Protein 3D7N (pdb70)

Structure (mmCIF, N/CA/C/O backbone):
data_3D7N
#
_entry.id   3D7N
#
_cell.length_a   73.948
_cell.length_b   73.948
_cell.length_c   144.488
_cell.angle_alpha   90.00
_cell.angle_beta   90.00
_cell.angle_gamma   120.00
#
_symmetry.space_group_name_H-M   'P 62 2 2'
#
loop_
_entity.id
_entity.type
_entity.pdbx_description
1 polymer 'Flavodoxin, WrbA-like protein'
2 water water
#
loop_
_atom_site.group_PDB
_atom_site.id
_atom_site.type_symbol
_atom_site.label_atom_id
_atom_site.label_alt_id
_atom_site.label_comp_id
_atom_site.label_asym_id
_atom_site.label_entity_id
_atom_site.label_seq_id
_atom_site.pdbx_PDB_ins_code
_atom_site.Cartn_x
_atom_site.Cartn_y
_atom_site.Cartn_z
_atom_site.occupancy
_atom_site.B_iso_or_equiv
_atom_site.auth_seq_id
_atom_site.auth_comp_id
_atom_site.auth_asym_id
_atom_site.auth_atom_id
_atom_site.pdbx_PDB_model_num
ATOM 1 N N . SER A 1 6 ? 26.258 34.005 76.996 1.00 76.35 6 SER A N 1
ATOM 2 C CA . SER A 1 6 ? 26.716 32.939 77.965 1.00 76.34 6 SER A CA 1
ATOM 3 C C . SER A 1 6 ? 25.928 31.624 77.701 1.00 75.91 6 SER A C 1
ATOM 4 O O . SER A 1 6 ? 24.710 31.650 77.396 1.00 76.89 6 SER A O 1
ATOM 7 N N . SER A 1 7 ? 26.625 30.501 77.869 1.00 73.60 7 SER A N 1
ATOM 8 C CA . SER A 1 7 ? 26.307 29.235 77.169 1.00 72.29 7 SER A CA 1
ATOM 9 C C . SER A 1 7 ? 25.046 28.502 77.615 1.00 69.27 7 SER A C 1
ATOM 10 O O . SER A 1 7 ? 24.662 28.539 78.780 1.00 68.93 7 SER A O 1
ATOM 13 N N . ASN A 1 8 ? 24.428 27.829 76.652 1.00 66.58 8 ASN A N 1
ATOM 14 C CA . ASN A 1 8 ? 23.287 26.968 76.889 1.00 63.58 8 ASN A CA 1
ATOM 15 C C . ASN A 1 8 ? 23.751 25.522 76.735 1.00 61.10 8 ASN A C 1
ATOM 16 O O . ASN A 1 8 ? 24.146 25.101 75.673 1.00 60.55 8 ASN A O 1
ATOM 21 N N . THR A 1 9 ? 23.744 24.798 77.841 1.00 58.43 9 THR A N 1
ATOM 22 C CA . THR A 1 9 ? 24.106 23.398 77.914 1.00 57.14 9 THR A CA 1
ATOM 23 C C . THR A 1 9 ? 22.849 22.592 78.159 1.00 55.21 9 THR A C 1
ATOM 24 O O . THR A 1 9 ? 22.004 22.989 78.922 1.00 54.53 9 THR A O 1
ATOM 28 N N . VAL A 1 10 ? 22.707 21.470 77.471 1.00 54.24 10 VAL A N 1
ATOM 29 C CA . VAL A 1 10 ? 21.606 20.557 77.714 1.00 53.74 10 VAL A CA 1
ATOM 30 C C . VAL A 1 10 ? 22.144 19.230 78.202 1.00 53.24 10 VAL A C 1
ATOM 31 O O . VAL A 1 10 ? 23.085 18.691 77.615 1.00 54.11 10 VAL A O 1
ATOM 35 N N . VAL A 1 11 ? 21.587 18.711 79.290 1.00 52.47 11 VAL A N 1
ATOM 36 C CA . VAL A 1 11 ? 21.872 17.344 79.710 1.00 51.70 11 VAL A CA 1
ATOM 37 C C . VAL A 1 11 ? 20.692 16.474 79.228 1.00 52.64 11 VAL A C 1
ATOM 38 O O . VAL A 1 11 ? 19.509 16.714 79.631 1.00 52.20 11 VAL A O 1
ATOM 42 N N . VAL A 1 12 ? 21.000 15.519 78.329 1.00 52.17 12 VAL A N 1
ATOM 43 C CA . VAL A 1 12 ? 20.005 14.580 77.770 1.00 52.09 12 VAL A CA 1
ATOM 44 C C . VAL A 1 12 ? 20.421 13.192 78.253 1.00 52.97 12 VAL A C 1
ATOM 45 O O . VAL A 1 12 ? 21.574 12.772 78.059 1.00 52.48 12 VAL A O 1
ATOM 49 N N . TYR A 1 13 ? 19.528 12.506 78.957 1.00 53.35 13 TYR A N 1
ATOM 50 C CA . TYR A 1 13 ? 19.941 11.305 79.687 1.00 54.02 13 TYR A CA 1
ATOM 51 C C . TYR A 1 13 ? 18.833 10.275 79.781 1.00 54.50 13 TYR A C 1
ATOM 52 O O . TYR A 1 13 ? 17.636 10.599 79.767 1.00 52.89 13 TYR A O 1
ATOM 61 N N . HIS A 1 14 ? 19.249 9.034 79.956 1.00 55.40 14 HIS A N 1
ATOM 62 C CA . HIS A 1 14 ? 18.327 7.973 80.347 1.00 57.16 14 HIS A CA 1
ATOM 63 C C . HIS A 1 14 ? 18.705 7.476 81.750 1.00 57.85 14 HIS A C 1
ATOM 64 O O . HIS A 1 14 ? 19.888 7.335 82.044 1.00 56.70 14 HIS A O 1
ATOM 71 N N . SER A 1 15 ? 17.706 7.273 82.616 1.00 59.99 15 SER A N 1
ATOM 72 C CA . SER A 1 15 ? 17.900 6.499 83.842 1.00 62.29 15 SER A CA 1
ATOM 73 C C . SER A 1 15 ? 16.986 5.308 83.944 1.00 65.55 15 SER A C 1
ATOM 74 O O . SER A 1 15 ? 15.755 5.426 84.001 1.00 65.09 15 SER A O 1
ATOM 77 N N . GLY A 1 16 ? 17.628 4.146 83.965 1.00 69.45 16 GLY A N 1
ATOM 78 C CA . GLY A 1 16 ? 16.996 2.943 84.457 1.00 73.22 16 GLY A CA 1
ATOM 79 C C . GLY A 1 16 ? 17.410 2.850 85.914 1.00 74.89 16 GLY A C 1
ATOM 80 O O . GLY A 1 16 ? 18.618 2.695 86.213 1.00 76.83 16 GLY A O 1
ATOM 81 N N . TYR A 1 17 ? 16.423 2.992 86.795 1.00 76.34 17 TYR A N 1
ATOM 82 C CA . TYR A 1 17 ? 16.562 2.862 88.262 1.00 77.19 17 TYR A CA 1
ATOM 83 C C . TYR A 1 17 ? 16.776 4.214 88.972 1.00 77.39 17 TYR A C 1
ATOM 84 O O . TYR A 1 17 ? 16.546 4.321 90.177 1.00 77.87 17 TYR A O 1
ATOM 93 N N . GLY A 1 18 ? 17.187 5.249 88.247 1.00 76.88 18 GLY A N 1
ATOM 94 C CA . GLY A 1 18 ? 17.273 6.597 88.843 1.00 76.48 18 GLY A CA 1
ATOM 95 C C . GLY A 1 18 ? 18.627 7.044 89.412 1.00 76.22 18 GLY A C 1
ATOM 96 O O . GLY A 1 18 ? 18.721 8.162 89.955 1.00 75.77 18 GLY A O 1
ATOM 97 N N . HIS A 1 19 ? 19.661 6.186 89.292 1.00 75.43 19 HIS A N 1
ATOM 98 C CA . HIS A 1 19 ? 21.056 6.554 89.640 1.00 74.68 19 HIS A CA 1
ATO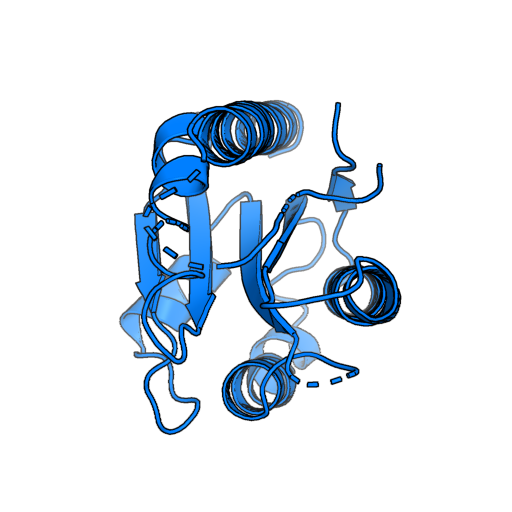M 99 C C . HIS A 1 19 ? 21.724 7.460 88.587 1.00 72.15 19 HIS A C 1
ATOM 100 O O . HIS A 1 19 ? 22.454 8.399 88.929 1.00 71.59 19 HIS A O 1
ATOM 107 N N . THR A 1 20 ? 21.485 7.187 87.310 1.00 69.50 20 THR A N 1
ATOM 108 C CA . THR A 1 20 ? 21.953 8.134 86.306 1.00 67.29 20 THR A CA 1
ATOM 109 C C . THR A 1 20 ? 21.138 9.437 86.312 1.00 65.93 20 THR A C 1
ATOM 110 O O . THR A 1 20 ? 21.647 10.450 85.897 1.00 64.42 20 THR A O 1
ATOM 114 N N . HIS A 1 21 ? 19.924 9.431 86.874 1.00 66.30 21 HIS A N 1
ATOM 115 C CA . HIS A 1 21 ? 19.136 10.676 87.083 1.00 65.83 21 HIS A CA 1
ATOM 116 C C . HIS A 1 21 ? 19.797 11.614 88.091 1.00 65.50 21 HIS A C 1
ATOM 117 O O . HIS A 1 21 ? 19.852 12.823 87.882 1.00 65.93 21 HIS A O 1
ATOM 124 N N . ARG A 1 22 ? 20.303 11.059 89.182 1.00 65.01 22 ARG A N 1
ATOM 125 C CA . ARG A 1 22 ? 20.985 11.862 90.198 1.00 64.77 22 ARG A CA 1
ATOM 126 C C . ARG A 1 22 ? 22.289 12.452 89.663 1.00 64.08 22 ARG A C 1
ATOM 127 O O . ARG A 1 22 ? 22.626 13.607 89.902 1.00 63.13 22 ARG A O 1
ATOM 143 N N . ALA A 1 24 ? 22.887 13.121 86.538 1.00 59.58 24 ALA A N 1
ATOM 144 C CA . ALA A 1 24 ? 22.498 14.128 85.576 1.00 58.63 24 ALA A CA 1
ATOM 145 C C . ALA A 1 24 ? 22.164 15.440 86.279 1.00 57.64 24 ALA A C 1
ATOM 146 O O . ALA A 1 24 ? 22.586 16.497 85.817 1.00 57.41 24 ALA A O 1
ATOM 148 N N . GLU A 1 25 ? 21.392 15.380 87.380 1.00 55.97 25 GLU A N 1
ATOM 149 C CA . GLU A 1 25 ? 21.124 16.567 88.176 1.00 55.14 25 GLU A CA 1
ATOM 150 C C . GLU A 1 25 ? 22.427 17.247 88.612 1.00 53.21 25 GLU A C 1
ATOM 151 O O . GLU A 1 25 ? 22.570 18.448 88.518 1.00 52.64 25 GLU A O 1
ATOM 157 N N . ALA A 1 26 ? 23.384 16.455 89.058 1.00 52.40 26 ALA A N 1
ATOM 158 C CA . ALA A 1 26 ? 24.698 16.961 89.443 1.00 51.89 26 ALA A CA 1
ATOM 159 C C . ALA A 1 26 ? 25.456 17.673 88.292 1.00 51.12 26 ALA A C 1
ATOM 160 O O . ALA A 1 26 ? 26.007 18.783 88.476 1.00 51.46 26 ALA A O 1
ATOM 162 N N . VAL A 1 27 ? 25.469 17.056 87.112 1.00 50.23 27 VAL A N 1
ATOM 163 C CA . VAL A 1 27 ? 26.085 17.647 85.933 1.00 50.00 27 VAL A CA 1
ATOM 164 C C . VAL A 1 27 ? 25.297 18.895 85.518 1.00 51.28 27 VAL A C 1
ATOM 165 O O . VAL A 1 27 ? 25.892 19.942 85.319 1.00 52.00 27 VAL A O 1
ATOM 169 N N . ALA A 1 28 ? 23.964 18.812 85.467 1.00 51.08 28 ALA A N 1
ATOM 170 C CA . ALA A 1 28 ? 23.118 19.981 85.212 1.00 50.65 28 ALA A CA 1
ATOM 171 C C . ALA A 1 28 ? 23.425 21.162 86.161 1.00 51.11 28 ALA A C 1
ATOM 172 O O . ALA A 1 28 ? 23.574 22.290 85.733 1.00 51.59 28 ALA A O 1
ATOM 174 N N . GLU A 1 29 ? 23.519 20.894 87.461 1.00 50.83 29 GLU A N 1
ATOM 175 C CA . GLU A 1 29 ? 23.932 21.891 88.454 1.00 49.73 29 GLU A CA 1
AT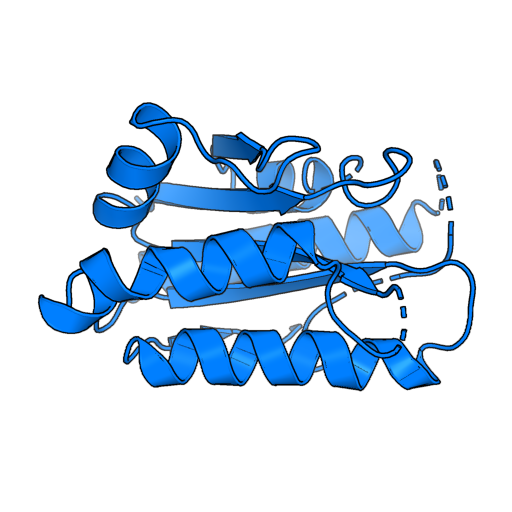OM 176 C C . GLU A 1 29 ? 25.266 22.561 88.124 1.00 49.54 29 GLU A C 1
ATOM 177 O O . GLU A 1 29 ? 25.367 23.775 88.168 1.00 50.20 29 GLU A O 1
ATOM 183 N N . GLY A 1 30 ? 26.292 21.784 87.790 1.00 49.72 30 GLY A N 1
ATOM 184 C CA . GLY A 1 30 ? 27.594 22.361 87.458 1.00 49.31 30 GLY A CA 1
ATOM 185 C C . GLY A 1 30 ? 27.596 23.222 86.208 1.00 49.47 30 GLY A C 1
ATOM 186 O O . GLY 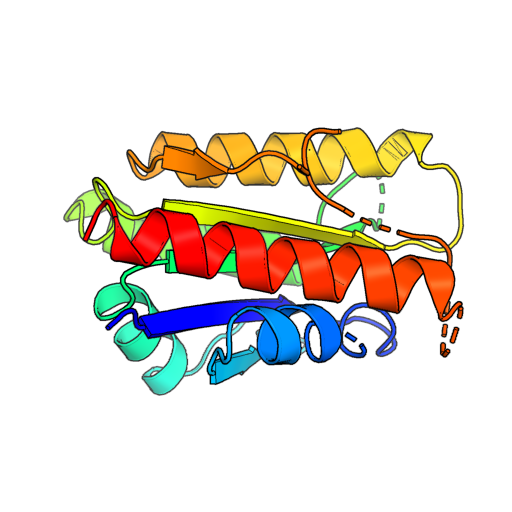A 1 30 ? 28.230 24.303 86.174 1.00 47.81 30 GLY A O 1
ATOM 187 N N . ALA A 1 31 ? 26.915 22.720 85.165 1.00 49.55 31 ALA A N 1
ATOM 188 C CA . ALA A 1 31 ? 26.813 23.416 83.859 1.00 49.98 31 ALA A CA 1
ATOM 189 C C . ALA A 1 31 ? 25.683 24.446 83.836 1.00 51.05 31 ALA A C 1
ATOM 190 O O . ALA A 1 31 ? 25.515 25.154 82.830 1.00 50.55 31 ALA A O 1
ATOM 192 N N . GLU A 1 32 ? 24.911 24.512 84.931 1.00 51.37 32 GLU A N 1
ATOM 193 C CA . GLU A 1 32 ? 23.653 25.226 84.933 1.00 52.54 32 GLU A CA 1
ATOM 194 C C . GLU A 1 32 ? 22.864 24.893 83.669 1.00 52.31 32 GLU A C 1
ATOM 195 O O . GLU A 1 32 ? 22.505 25.781 82.919 1.00 52.75 32 GLU A O 1
ATOM 201 N N . ALA A 1 33 ? 22.635 23.600 83.440 1.00 52.35 33 ALA A N 1
ATOM 202 C CA . ALA A 1 33 ? 22.024 23.077 82.221 1.00 51.56 33 ALA A CA 1
ATOM 203 C C . ALA A 1 33 ? 20.543 22.870 82.415 1.00 51.25 33 ALA A C 1
ATOM 204 O O . ALA A 1 33 ? 20.058 22.842 83.539 1.00 50.30 33 ALA A O 1
ATOM 206 N N . THR A 1 34 ? 19.814 22.727 81.311 1.00 51.15 34 THR A N 1
ATOM 207 C CA . THR A 1 34 ? 18.473 22.169 81.382 1.00 50.88 34 THR A CA 1
ATOM 208 C C . THR A 1 34 ? 18.594 20.641 81.203 1.00 50.61 34 THR A C 1
ATOM 209 O O . THR A 1 34 ? 19.578 20.127 80.638 1.00 50.43 34 THR A O 1
ATOM 213 N N . LEU A 1 35 ? 17.621 19.937 81.758 1.00 49.82 35 LEU A N 1
ATOM 214 C CA . LEU A 1 35 ? 17.602 18.501 81.814 1.00 50.47 35 LEU A CA 1
ATOM 215 C C . LEU A 1 35 ? 16.514 17.996 80.885 1.00 50.95 35 LEU A C 1
ATOM 216 O O . LEU A 1 35 ? 15.388 18.545 80.867 1.00 49.96 35 LEU A O 1
ATOM 221 N N . HIS A 1 36 ? 16.844 16.955 80.118 1.00 50.76 36 HIS A N 1
ATOM 222 C CA . HIS A 1 36 ? 15.873 16.314 79.252 1.00 51.24 36 HIS A CA 1
ATOM 223 C C . HIS A 1 36 ? 16.022 14.811 79.319 1.00 51.42 36 HIS A C 1
ATOM 224 O O . HIS A 1 36 ? 17.105 14.295 79.132 1.00 51.77 36 HIS A O 1
ATOM 231 N N . ALA A 1 37 ? 14.920 14.122 79.588 1.00 51.48 37 ALA A N 1
ATOM 232 C CA . ALA A 1 37 ? 14.957 12.712 79.938 1.00 51.52 37 ALA A CA 1
ATOM 233 C C . ALA A 1 37 ? 14.479 11.908 78.764 1.00 51.58 37 ALA A C 1
ATOM 234 O O . ALA A 1 37 ? 13.396 12.171 78.278 1.00 52.54 37 ALA A O 1
ATOM 236 N N . ILE A 1 38 ? 15.285 10.950 78.299 1.00 51.79 38 ILE A N 1
ATOM 237 C CA . ILE A 1 38 ? 14.821 9.899 77.372 1.00 51.52 38 ILE A CA 1
ATOM 238 C C . ILE A 1 38 ? 13.960 8.980 78.214 1.00 51.92 38 ILE A C 1
ATOM 239 O O . ILE A 1 38 ? 14.401 8.537 79.273 1.00 53.03 38 ILE A O 1
ATOM 244 N N . ASP A 1 39 ? 12.721 8.723 77.792 1.00 51.68 39 ASP A N 1
ATOM 245 C CA . ASP A 1 39 ? 11.816 7.920 78.617 1.00 51.10 39 ASP A CA 1
ATOM 246 C C . ASP A 1 39 ? 12.138 6.421 78.568 1.00 50.84 39 ASP A C 1
ATOM 247 O O . ASP A 1 39 ? 13.076 5.995 77.885 1.00 51.11 39 ASP A O 1
ATOM 252 N N . ALA A 1 40 ? 11.373 5.633 79.315 1.00 50.70 40 ALA A N 1
ATOM 253 C CA . ALA A 1 40 ? 11.627 4.199 79.472 1.00 50.83 40 ALA A CA 1
ATOM 254 C C . ALA A 1 40 ? 11.553 3.433 78.171 1.00 50.99 40 ALA A C 1
ATOM 255 O O . ALA A 1 40 ? 12.014 2.285 78.103 1.00 50.62 40 ALA A O 1
ATOM 257 N N . GLU A 1 41 ? 10.958 4.059 77.152 1.00 51.29 41 GLU A N 1
ATOM 258 C CA . GLU A 1 41 ? 10.845 3.480 75.812 1.00 51.19 41 GLU A CA 1
ATOM 259 C C . GLU A 1 41 ? 11.852 4.018 74.775 1.00 50.42 41 GLU A C 1
ATOM 260 O O . GLU A 1 41 ? 11.751 3.693 73.600 1.00 49.60 41 GLU A O 1
ATOM 266 N N . GLY A 1 42 ? 12.819 4.835 75.212 1.00 50.43 42 GLY A N 1
ATOM 267 C CA . GLY A 1 42 ? 13.843 5.402 74.320 1.00 51.09 42 GLY A CA 1
ATOM 268 C C . GLY A 1 42 ? 13.363 6.575 73.479 1.00 51.64 42 GLY A C 1
ATOM 269 O O . GLY A 1 42 ? 13.815 6.794 72.357 1.00 52.88 42 GLY A O 1
ATOM 270 N N . ASN A 1 43 ? 12.424 7.327 74.024 1.00 51.56 43 ASN A N 1
ATOM 271 C CA . ASN A 1 43 ? 11.806 8.430 73.322 1.00 51.16 43 ASN A CA 1
ATOM 272 C C . ASN A 1 43 ? 12.136 9.739 74.038 1.00 50.53 43 ASN A C 1
ATOM 273 O O . ASN A 1 43 ? 12.223 9.787 75.261 1.00 50.02 43 ASN A O 1
ATOM 278 N N . LEU A 1 44 ? 12.378 10.773 73.245 1.00 49.90 44 LEU A N 1
ATOM 279 C CA . LEU A 1 44 ? 12.630 12.101 73.751 1.00 49.63 44 LEU A CA 1
ATOM 280 C C . LEU A 1 44 ? 11.512 13.000 73.180 1.00 49.66 44 LEU A C 1
ATOM 281 O O . LEU A 1 44 ? 11.083 12.848 72.038 1.00 49.09 44 LEU A O 1
ATOM 286 N N . SER A 1 45 ? 11.019 13.927 73.979 1.00 49.82 45 SER A N 1
ATOM 287 C CA . SER A 1 45 ? 9.985 14.819 73.492 1.00 50.00 45 SER A CA 1
ATOM 288 C C . SER A 1 45 ? 10.549 15.764 72.429 1.00 50.46 45 SER A C 1
ATOM 289 O O . SER A 1 45 ? 11.757 15.925 72.251 1.00 48.77 45 SER A O 1
ATOM 292 N N . GLU A 1 46 ? 9.648 16.453 71.767 1.00 51.29 46 GLU A N 1
ATOM 293 C CA . GLU A 1 46 ? 10.025 17.319 70.678 1.00 52.94 46 GLU A CA 1
ATOM 294 C C . GLU A 1 46 ? 10.676 18.563 71.282 1.00 52.79 46 GLU A C 1
ATOM 295 O O . GLU A 1 46 ? 11.501 19.224 70.655 1.00 52.97 46 GLU A O 1
ATOM 301 N N . ASP A 1 47 ? 10.309 18.848 72.525 1.00 52.70 47 ASP A N 1
ATOM 302 C CA . ASP A 1 47 ? 10.975 19.847 73.343 1.00 52.88 47 ASP A CA 1
ATOM 303 C C . ASP A 1 47 ? 12.441 19.464 73.592 1.00 53.10 47 ASP A C 1
ATOM 304 O O . ASP A 1 47 ? 13.323 20.304 73.498 1.00 53.99 47 ASP A O 1
ATOM 309 N N . GLY A 1 48 ? 12.702 18.205 73.918 1.00 52.43 48 GLY A N 1
ATOM 310 C CA . GLY A 1 48 ? 14.082 17.742 74.045 1.00 52.45 48 GLY A CA 1
ATOM 311 C C . GLY A 1 48 ? 14.897 17.963 72.787 1.00 52.08 48 GLY A C 1
ATOM 312 O O . GLY A 1 48 ? 15.974 18.548 72.852 1.00 52.81 48 GLY A O 1
ATOM 313 N N . TRP A 1 49 ? 14.381 17.508 71.650 1.00 51.92 49 T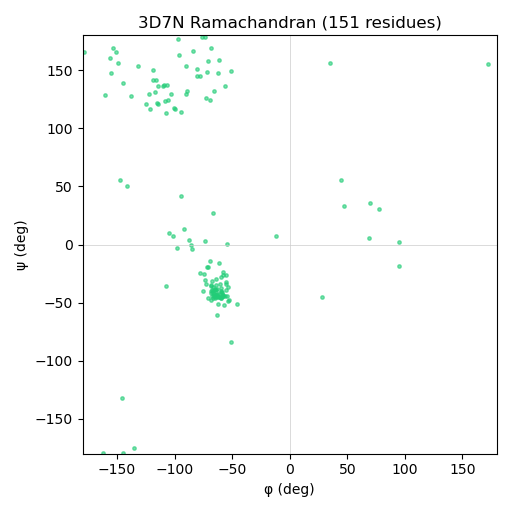RP A N 1
ATOM 314 C CA . TRP A 1 49 ? 15.096 17.570 70.360 1.00 51.81 49 TRP A CA 1
ATOM 315 C C . TRP A 1 49 ? 15.359 19.014 69.921 1.00 51.79 49 TRP A C 1
ATOM 316 O O . TRP A 1 49 ? 16.452 19.348 69.443 1.00 52.98 49 TRP A O 1
ATOM 327 N N . ALA A 1 50 ? 14.367 19.866 70.082 1.00 50.83 50 ALA A N 1
ATOM 328 C CA . ALA A 1 50 ? 14.552 21.293 69.823 1.00 51.18 50 ALA A CA 1
ATOM 329 C C . ALA A 1 50 ? 15.645 21.894 70.730 1.00 51.13 50 ALA A C 1
ATOM 330 O O . ALA A 1 50 ? 16.497 22.642 70.256 1.00 51.69 50 ALA A O 1
ATOM 332 N N . ALA A 1 51 ? 15.612 21.566 72.020 1.00 50.82 51 ALA A N 1
ATOM 333 C CA . ALA A 1 51 ? 16.626 22.007 72.957 1.00 51.14 51 ALA A CA 1
ATOM 334 C C . ALA A 1 51 ? 18.006 21.548 72.508 1.00 51.14 51 ALA A C 1
ATOM 335 O O . ALA A 1 51 ? 18.932 22.325 72.526 1.00 51.57 51 ALA A O 1
ATOM 337 N N . LEU A 1 52 ? 18.142 20.303 72.069 1.00 51.74 52 LEU A N 1
ATOM 338 C CA . LEU A 1 52 ? 19.448 19.805 71.597 1.00 51.83 52 LEU A CA 1
ATOM 339 C C . LEU A 1 52 ? 19.938 20.592 70.384 1.00 51.73 52 LEU A C 1
ATOM 340 O O . LEU A 1 52 ? 21.064 21.055 70.371 1.00 51.71 52 LEU A O 1
ATOM 345 N N . ASP A 1 53 ? 19.105 20.740 69.354 1.00 51.50 53 ASP A N 1
ATOM 346 C CA . ASP A 1 53 ? 19.471 21.616 68.227 1.00 51.74 53 ASP A CA 1
ATOM 347 C C . ASP A 1 53 ? 19.829 23.082 68.646 1.00 50.61 53 ASP A C 1
ATOM 348 O O . ASP A 1 53 ? 20.589 23.737 67.947 1.00 49.39 53 ASP A O 1
ATOM 353 N N . ALA A 1 54 ? 19.313 23.581 69.764 1.00 50.32 54 ALA A N 1
ATOM 354 C CA . ALA A 1 54 ? 19.601 24.993 70.164 1.00 51.32 54 ALA A CA 1
ATOM 355 C C . ALA A 1 54 ? 20.725 25.093 71.199 1.00 51.1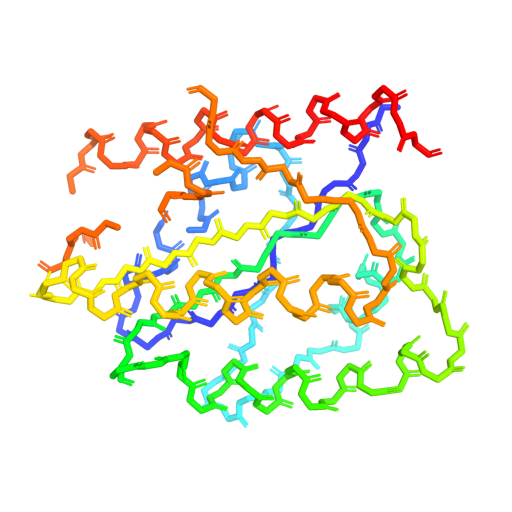7 54 ALA A C 1
ATOM 356 O O . ALA A 1 54 ? 21.106 26.190 71.576 1.00 51.59 54 ALA A O 1
ATOM 358 N N . ALA A 1 55 ? 21.255 23.962 71.644 1.00 51.49 55 ALA A N 1
ATOM 359 C CA . ALA A 1 55 ? 22.300 23.952 72.704 1.00 51.85 55 ALA A CA 1
ATOM 360 C C . ALA A 1 55 ? 23.661 24.331 72.134 1.00 52.10 55 ALA A C 1
ATOM 361 O O . ALA A 1 55 ? 23.949 24.014 70.960 1.00 53.08 55 ALA A O 1
ATOM 363 N N . ASP A 1 56 ? 24.457 25.046 72.940 1.00 51.64 56 ASP A N 1
ATOM 364 C CA . ASP A 1 56 ? 25.906 25.182 72.695 1.00 52.00 56 ASP A CA 1
ATOM 365 C C . ASP A 1 56 ? 26.733 23.933 73.122 1.00 51.83 56 ASP A C 1
ATOM 366 O O . ASP A 1 56 ? 27.836 23.734 72.619 1.00 51.80 56 ASP A O 1
ATOM 371 N N . ALA A 1 57 ? 26.194 23.148 74.067 1.00 51.51 57 ALA A N 1
ATOM 372 C CA . ALA A 1 57 ? 26.825 21.948 74.596 1.00 51.26 57 ALA A CA 1
ATOM 373 C C . ALA A 1 57 ? 25.737 20.924 74.886 1.00 51.14 57 ALA A C 1
ATOM 374 O O . ALA A 1 57 ? 24.670 21.292 75.338 1.00 51.11 57 ALA A O 1
ATOM 376 N N . ILE A 1 58 ? 26.030 19.662 74.553 1.00 51.46 58 ILE A N 1
ATOM 377 C CA . ILE A 1 58 ? 25.146 18.491 74.767 1.00 52.01 58 ILE A CA 1
ATOM 378 C C . ILE A 1 58 ? 25.944 17.496 75.566 1.00 51.61 58 ILE A C 1
ATOM 379 O O . ILE A 1 58 ? 27.047 17.102 75.164 1.00 51.15 58 ILE A O 1
ATOM 384 N N . ILE A 1 59 ? 25.412 17.157 76.731 1.00 51.55 59 ILE A N 1
ATOM 385 C CA . ILE A 1 59 ? 26.036 16.186 77.596 1.00 51.47 59 ILE A CA 1
ATOM 386 C C . ILE A 1 59 ? 25.099 14.983 77.674 1.00 51.21 59 ILE A C 1
ATOM 387 O O . ILE A 1 59 ? 23.968 15.095 78.081 1.00 50.79 59 ILE A O 1
ATOM 392 N N . PHE A 1 60 ? 25.618 13.845 77.264 1.00 51.05 60 PHE A N 1
ATOM 393 C CA . PHE A 1 60 ? 24.906 12.592 77.210 1.00 51.13 60 PHE A CA 1
ATOM 394 C C . PHE A 1 60 ? 25.020 11.804 78.530 1.00 50.90 60 PHE A C 1
ATOM 395 O O . PHE A 1 60 ? 26.102 11.577 79.026 1.00 49.86 60 PHE A O 1
ATOM 403 N N . GLY A 1 61 ? 23.903 11.317 79.032 1.00 50.55 61 GLY A N 1
ATOM 404 C CA . GLY A 1 61 ? 23.888 10.499 80.218 1.00 51.51 61 GLY A CA 1
ATOM 405 C C . GLY A 1 61 ? 23.269 9.128 80.015 1.00 52.04 61 GLY A C 1
ATOM 406 O O . GLY A 1 61 ? 22.163 8.998 79.540 1.00 50.91 61 GLY A O 1
ATOM 407 N N . THR A 1 62 ? 23.959 8.079 80.428 1.00 53.36 62 THR A N 1
ATOM 408 C CA . THR A 1 62 ? 23.325 6.752 80.355 1.00 53.33 62 THR A CA 1
ATOM 409 C C . THR A 1 62 ? 23.919 5.796 81.357 1.00 52.41 62 THR A C 1
ATOM 410 O O . THR A 1 62 ? 25.099 5.909 81.683 1.00 52.92 62 THR A O 1
ATOM 414 N N . PRO A 1 63 ? 23.104 4.877 81.861 1.00 51.45 63 PRO A N 1
ATOM 415 C CA . PRO A 1 63 ? 23.565 3.694 82.586 1.00 51.38 63 PRO A CA 1
ATOM 416 C C . PRO A 1 63 ? 24.433 2.828 81.702 1.00 50.40 63 PRO A C 1
ATOM 417 O O . PRO A 1 63 ? 24.348 2.964 80.526 1.00 49.94 63 PRO A O 1
ATOM 421 N N . THR A 1 64 ? 25.258 1.971 82.295 1.00 49.75 64 THR A N 1
ATOM 422 C CA . THR A 1 64 ? 26.009 0.966 81.587 1.00 49.16 64 THR A CA 1
ATOM 423 C C . THR A 1 64 ? 25.319 -0.286 81.979 1.00 49.41 64 THR A C 1
ATOM 424 O O . THR A 1 64 ? 25.147 -0.558 83.155 1.00 49.08 64 THR A O 1
ATOM 428 N N . TYR A 1 65 ? 24.866 -1.019 81.002 1.00 49.44 65 TYR A N 1
ATOM 429 C CA . TYR A 1 65 ? 24.096 -2.190 81.236 1.00 49.09 65 TYR A CA 1
ATOM 430 C C . TYR A 1 65 ? 24.511 -3.210 80.226 1.00 46.97 65 TYR A C 1
ATOM 431 O O . TYR A 1 65 ? 24.596 -2.932 79.071 1.00 45.24 65 TYR A O 1
ATOM 448 N N . GLY A 1 67 ? 27.304 -4.108 79.543 1.00 47.99 67 GLY A N 1
ATOM 449 C CA . GLY A 1 67 ? 28.505 -3.738 78.850 1.00 48.55 67 GLY A CA 1
ATOM 450 C C . GLY A 1 67 ? 28.476 -2.566 77.912 1.00 48.79 67 GLY A C 1
ATOM 451 O O . GLY A 1 67 ? 29.431 -2.328 77.253 1.00 48.14 67 GLY A O 1
ATOM 452 N N . GLY A 1 68 ? 27.389 -1.833 77.883 1.00 48.65 68 GLY A N 1
ATOM 453 C CA . GLY A 1 68 ? 27.216 -0.733 76.952 1.00 48.81 68 GLY A CA 1
ATOM 454 C C . GLY A 1 68 ? 26.108 0.201 77.392 1.00 49.66 68 GLY A C 1
ATOM 455 O O . GLY A 1 68 ? 25.545 -0.003 78.430 1.00 50.79 68 GLY A O 1
ATOM 456 N N . PRO A 1 69 ? 25.829 1.265 76.618 1.00 50.49 69 PRO A N 1
ATOM 457 C CA . PRO A 1 69 ? 24.731 2.142 76.973 1.00 50.40 69 PRO A CA 1
ATOM 458 C C . PRO A 1 69 ? 23.394 1.400 76.947 1.00 50.46 69 PRO A C 1
ATOM 459 O O . PRO A 1 69 ? 23.220 0.480 76.139 1.00 51.30 69 PRO A O 1
ATOM 463 N N . SER A 1 70 ? 22.469 1.782 77.816 1.00 50.53 70 SER A N 1
ATOM 464 C CA . SER A 1 70 ? 21.143 1.181 77.789 1.00 50.15 70 SER A CA 1
ATOM 465 C C . SER A 1 70 ? 20.554 1.224 76.393 1.00 50.43 70 SER A C 1
ATOM 466 O O . SER A 1 70 ? 20.840 2.148 75.600 1.00 50.23 70 SER A O 1
ATOM 469 N N . TRP A 1 71 ? 19.719 0.233 76.082 1.00 50.44 71 TRP A N 1
ATOM 470 C CA . TRP A 1 71 ? 19.033 0.243 74.821 1.00 50.46 71 TRP A CA 1
ATOM 471 C C . TRP A 1 71 ? 18.236 1.525 74.595 1.00 51.26 71 TRP A C 1
ATOM 472 O O . TRP A 1 71 ? 18.144 1.993 73.476 1.00 52.53 71 TRP A O 1
ATOM 483 N N . GLN A 1 72 ? 17.683 2.088 75.659 1.00 51.40 72 GLN A N 1
ATOM 484 C CA . GLN A 1 72 ? 16.928 3.312 75.571 1.00 51.32 72 GLN A CA 1
ATOM 485 C C . GLN A 1 72 ? 17.821 4.458 75.125 1.00 51.28 72 GLN A C 1
ATOM 486 O O . GLN A 1 72 ? 17.440 5.223 74.275 1.00 49.95 72 GLN A O 1
ATOM 492 N N . PHE A 1 73 ? 19.018 4.587 75.699 1.00 52.70 73 PHE A N 1
ATOM 493 C CA . PHE A 1 73 ? 19.974 5.581 75.172 1.00 52.39 73 PHE A CA 1
ATOM 494 C C . PHE A 1 73 ? 20.337 5.370 73.698 1.00 52.20 73 PHE A C 1
ATOM 495 O O . PHE A 1 73 ? 20.354 6.320 72.944 1.00 52.53 73 PHE A O 1
ATOM 503 N N . LYS A 1 74 ? 20.602 4.137 73.285 1.00 52.15 74 LYS A N 1
ATOM 504 C CA . LYS A 1 74 ? 21.020 3.844 71.899 1.00 51.74 74 LYS A CA 1
ATOM 505 C C . LYS A 1 74 ? 19.862 4.127 70.929 1.00 52.07 74 LYS A C 1
ATOM 506 O O . LYS A 1 74 ? 20.053 4.713 69.883 1.00 53.69 74 LYS A O 1
ATOM 512 N N . LYS A 1 75 ? 18.634 3.791 71.309 1.00 52.39 75 LYS A N 1
ATOM 513 C CA . LYS A 1 75 ? 17.444 4.190 70.522 1.00 51.56 75 LYS A CA 1
ATOM 514 C C . LYS A 1 75 ? 17.359 5.702 70.293 1.00 51.27 75 LYS A C 1
ATOM 515 O O . LYS A 1 75 ? 16.939 6.174 69.235 1.00 51.49 75 LYS A O 1
ATOM 521 N N . PHE A 1 76 ? 17.706 6.466 71.304 1.00 50.38 76 PHE A N 1
ATOM 522 C CA . PHE A 1 76 ? 17.798 7.904 71.141 1.00 50.73 76 PHE A CA 1
ATOM 523 C C . PHE A 1 76 ? 18.95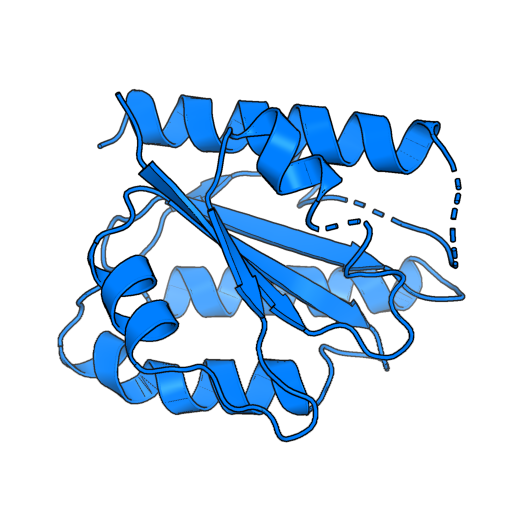9 8.291 70.225 1.00 51.67 76 PHE A C 1
ATOM 524 O O . PHE A 1 76 ? 18.803 9.207 69.382 1.00 53.25 76 PHE A O 1
ATOM 532 N N . ALA A 1 77 ? 20.114 7.623 70.389 1.00 50.83 77 ALA A N 1
ATOM 533 C CA . ALA A 1 77 ? 21.281 7.903 69.570 1.00 50.97 77 ALA A CA 1
ATOM 534 C C . ALA A 1 77 ? 20.955 7.610 68.092 1.00 51.64 77 ALA A C 1
ATOM 535 O O . ALA A 1 77 ? 21.289 8.416 67.167 1.00 51.28 77 ALA A O 1
ATOM 537 N N . ASP A 1 78 ? 20.304 6.450 67.875 1.00 50.90 78 ASP A N 1
ATOM 538 C CA . ASP A 1 78 ? 19.917 6.045 66.539 1.00 50.90 78 ASP A CA 1
ATOM 539 C C . ASP A 1 78 ? 18.978 7.108 65.943 1.00 50.54 78 ASP A C 1
ATOM 540 O O . ASP A 1 78 ? 19.108 7.462 64.774 1.00 50.59 78 ASP A O 1
ATOM 545 N N . ALA A 1 79 ? 18.066 7.643 66.755 1.00 51.43 79 ALA A N 1
ATOM 546 C CA . ALA A 1 79 ? 17.102 8.655 66.299 1.00 51.11 79 ALA A CA 1
ATOM 547 C C . ALA A 1 79 ? 17.783 10.006 66.044 1.00 51.13 79 ALA A C 1
ATOM 548 O O . ALA A 1 79 ? 17.263 10.825 65.326 1.00 51.76 79 ALA A O 1
ATOM 550 N N . SER A 1 80 ? 18.961 10.239 66.596 1.00 52.26 80 SER A N 1
ATOM 551 C CA . SER A 1 80 ? 19.720 11.438 66.252 1.00 52.55 80 SER A CA 1
ATOM 552 C C . SER A 1 80 ? 20.336 11.322 64.853 1.00 52.82 80 SER A C 1
ATOM 553 O O . SER A 1 80 ? 21.040 12.224 64.420 1.00 52.78 80 SER A O 1
ATOM 556 N N . SER A 1 81 ? 20.074 10.228 64.137 1.00 53.48 81 SER A N 1
ATOM 557 C CA . SER A 1 81 ? 20.425 10.165 62.723 1.00 54.63 81 SER A CA 1
ATOM 558 C C . SER A 1 81 ? 19.802 11.327 61.977 1.00 55.72 81 SER A C 1
ATOM 559 O O . SER A 1 81 ? 20.372 11.814 61.029 1.00 57.21 81 SER A O 1
ATOM 562 N N . LYS A 1 82 ? 18.622 11.772 62.412 1.00 57.08 82 LYS A N 1
ATOM 563 C CA . LYS A 1 82 ? 17.914 12.897 61.779 1.00 56.74 82 LYS A CA 1
ATOM 564 C C . LYS A 1 82 ? 18.731 14.197 61.902 1.00 57.01 82 LYS A C 1
ATOM 565 O O . LYS A 1 82 ? 19.136 14.747 60.893 1.00 57.24 82 LYS A O 1
ATOM 571 N N . PRO A 1 83 ? 19.021 14.678 63.126 1.00 57.27 83 PRO A N 1
ATOM 572 C CA . PRO A 1 83 ? 19.929 15.839 63.180 1.00 58.07 83 PRO A CA 1
ATOM 573 C C . PRO A 1 83 ? 21.306 15.621 62.541 1.00 58.40 83 PRO A C 1
ATOM 574 O O . PRO A 1 83 ? 21.937 16.556 62.089 1.00 58.91 83 PRO A O 1
ATOM 578 N N . TRP A 1 84 ? 21.755 14.385 62.493 1.00 60.14 84 TRP A N 1
ATOM 579 C CA . TRP A 1 84 ? 23.048 14.031 61.889 1.00 60.36 84 TRP A CA 1
ATOM 580 C C . TRP A 1 84 ? 23.085 14.222 60.366 1.00 59.85 84 TRP A C 1
ATOM 581 O O . TRP A 1 84 ? 24.076 14.679 59.822 1.00 58.09 84 TRP A O 1
ATOM 592 N N . PHE A 1 85 ? 22.000 13.874 59.681 1.00 60.97 85 PHE A N 1
ATOM 593 C CA . PHE A 1 85 ? 21.980 13.996 58.226 1.00 60.75 85 PHE A CA 1
ATOM 594 C C . PHE A 1 85 ? 22.003 15.478 57.812 1.00 60.37 85 PHE A C 1
ATOM 595 O O . PHE A 1 85 ? 22.644 15.840 56.832 1.00 59.42 85 PHE A O 1
ATOM 603 N N . SER A 1 86 ? 21.364 16.349 58.584 1.00 59.95 86 SER A N 1
ATOM 604 C CA . SER A 1 86 ? 21.448 17.772 58.295 1.00 60.05 86 SER A CA 1
ATOM 605 C C . SER A 1 86 ? 22.601 18.472 59.034 1.00 59.50 86 SER A C 1
ATOM 606 O O . SER A 1 86 ? 22.652 19.681 59.081 1.00 59.79 86 SER A O 1
ATOM 609 N N . ALA A 1 87 ? 23.532 17.710 59.601 1.00 59.36 87 ALA A N 1
ATOM 610 C CA . ALA A 1 87 ? 24.658 18.269 60.391 1.00 58.72 87 ALA A CA 1
ATOM 611 C C . ALA A 1 87 ? 24.263 19.345 61.444 1.00 57.82 87 ALA A C 1
ATOM 612 O O . ALA A 1 87 ? 25.023 20.262 61.748 1.00 58.11 87 ALA A O 1
ATOM 614 N N . LYS A 1 88 ? 23.084 19.209 62.027 1.00 57.06 88 LYS A N 1
ATOM 615 C CA . LYS A 1 88 ? 22.596 20.184 62.993 1.00 56.50 88 LYS A CA 1
ATOM 616 C C . LYS A 1 88 ? 23.490 20.366 64.227 1.00 55.55 88 LYS A C 1
ATOM 617 O O . LYS A 1 88 ? 23.521 21.456 64.806 1.00 54.46 88 LYS A O 1
ATOM 623 N N . TRP A 1 89 ? 24.236 19.326 64.617 1.00 54.70 89 TRP A N 1
ATOM 624 C CA . TRP A 1 89 ? 25.030 19.391 65.819 1.00 54.74 89 TRP A CA 1
ATOM 625 C C . TRP A 1 89 ? 26.515 19.569 65.543 1.00 55.10 89 TRP A C 1
ATOM 626 O O . TRP A 1 89 ? 27.324 19.422 66.464 1.00 56.40 89 TRP A O 1
ATOM 637 N N . GLN A 1 90 ? 26.888 19.849 64.299 1.00 55.95 90 GLN A N 1
ATOM 638 C CA . GLN A 1 90 ? 28.299 20.060 63.942 1.00 55.83 90 GLN A CA 1
ATOM 639 C C . GLN A 1 90 ? 28.892 21.190 64.804 1.00 55.62 90 GLN A C 1
ATOM 640 O O . GLN A 1 90 ? 28.258 22.224 65.054 1.00 55.35 90 GLN A O 1
ATOM 646 N N . ASP A 1 91 ? 30.096 20.958 65.295 1.00 55.36 91 ASP A N 1
ATOM 647 C CA . ASP A 1 91 ? 30.852 21.937 66.074 1.00 55.23 91 ASP A CA 1
ATOM 648 C C . ASP A 1 91 ? 30.327 22.282 67.460 1.00 54.69 91 ASP A C 1
ATOM 649 O O . ASP A 1 91 ? 30.891 23.145 68.130 1.00 56.05 91 ASP A O 1
ATOM 654 N N . LYS A 1 92 ? 29.289 21.600 67.913 1.00 53.38 92 LYS A N 1
ATOM 655 C CA . LYS A 1 92 ? 28.837 21.743 69.284 1.00 52.62 92 LYS A CA 1
ATOM 656 C C . LYS A 1 92 ? 29.842 21.087 70.231 1.00 52.51 92 LYS A C 1
ATOM 657 O O . LYS A 1 92 ? 30.603 20.182 69.835 1.00 53.59 92 LYS A O 1
ATOM 663 N N . VAL A 1 93 ? 29.825 21.513 71.483 1.00 52.02 93 VAL A N 1
ATOM 664 C CA . VAL A 1 93 ? 30.677 20.933 72.526 1.00 51.29 93 VAL A CA 1
ATOM 665 C C . VAL A 1 93 ? 29.891 19.791 73.174 1.00 51.82 93 VAL A C 1
ATOM 666 O O . VAL A 1 93 ? 28.734 19.972 73.509 1.00 52.12 93 VAL A O 1
ATOM 670 N N . PHE A 1 94 ? 30.506 18.604 73.279 1.00 52.03 94 PHE A N 1
ATOM 671 C CA . PHE A 1 94 ? 29.903 17.419 73.870 1.00 51.80 94 PHE A CA 1
ATOM 672 C C . PHE A 1 94 ? 30.704 16.946 75.114 1.00 52.04 94 PHE A C 1
ATOM 673 O O . PHE A 1 94 ? 31.934 17.170 75.220 1.00 50.91 94 PHE A O 1
ATOM 681 N N . GLY A 1 95 ? 29.975 16.336 76.053 1.00 51.65 95 GLY A N 1
ATOM 682 C CA . GLY A 1 95 ? 30.534 15.534 77.121 1.00 52.42 95 GLY A CA 1
ATOM 683 C C . GLY A 1 95 ? 29.594 14.350 77.437 1.00 53.54 95 GLY A C 1
ATOM 684 O O . GLY A 1 95 ? 28.553 14.178 76.803 1.00 52.58 95 GLY A O 1
ATOM 685 N N . GLY A 1 96 ? 29.961 13.514 78.410 1.00 53.75 96 GLY A N 1
ATOM 686 C CA . GLY A 1 96 ? 29.137 12.370 78.753 1.00 53.28 96 GLY A CA 1
ATOM 687 C C . GLY A 1 96 ? 29.333 11.939 80.181 1.00 53.48 96 GLY A C 1
ATOM 688 O O . GLY A 1 96 ? 30.258 12.395 80.861 1.00 53.08 96 GLY A O 1
ATOM 689 N N . PHE A 1 97 ? 28.450 11.057 80.627 1.00 53.29 97 PHE A N 1
ATOM 690 C CA . PHE A 1 97 ? 28.650 10.372 81.866 1.00 53.61 97 PHE A CA 1
ATOM 691 C C . PHE A 1 97 ? 27.903 9.063 81.931 1.00 54.17 97 PHE A C 1
ATOM 692 O O . PHE A 1 97 ? 26.956 8.835 81.212 1.00 53.19 97 PHE A O 1
ATOM 700 N N . THR A 1 98 ? 28.341 8.216 82.843 1.00 55.22 98 THR A N 1
ATOM 701 C CA . THR A 1 98 ? 27.729 6.929 83.032 1.00 55.94 98 THR A CA 1
ATOM 702 C C . THR A 1 98 ? 27.881 6.487 84.476 1.00 56.51 98 THR A C 1
ATOM 703 O O . THR A 1 98 ? 28.651 7.028 85.228 1.00 55.31 98 THR A O 1
ATOM 707 N N . ASN A 1 99 ? 27.111 5.470 84.849 1.00 59.09 99 ASN A N 1
ATOM 708 C CA . ASN A 1 99 ? 27.149 4.937 86.205 1.00 61.66 99 ASN A CA 1
ATOM 709 C C . ASN A 1 99 ? 26.568 3.529 86.287 1.00 62.64 99 ASN A C 1
ATOM 710 O O . ASN A 1 99 ? 25.478 3.267 85.778 1.00 61.54 99 ASN A O 1
ATOM 715 N N . SER A 1 100 ? 27.264 2.586 86.866 1.00 64.65 100 SER A N 1
ATOM 716 C CA . SER A 1 100 ? 26.650 1.284 86.976 1.00 65.91 100 SER A CA 1
ATOM 717 C C . SER A 1 100 ? 26.855 0.717 88.354 1.00 69.18 100 SER A C 1
ATOM 718 O O . SER A 1 100 ? 27.413 1.348 89.214 1.00 68.65 100 SER A O 1
ATOM 721 N N . ALA A 1 101 ? 26.413 -0.508 88.531 1.00 72.76 101 ALA A N 1
ATOM 722 C CA . ALA A 1 101 ? 26.515 -1.174 89.791 1.00 75.75 101 ALA A CA 1
ATOM 723 C C . ALA A 1 101 ? 27.824 -1.909 89.968 1.00 77.15 101 ALA A C 1
ATOM 724 O O . ALA A 1 101 ? 28.008 -2.573 90.959 1.00 77.32 101 ALA A O 1
ATOM 726 N N . SER A 1 102 ? 28.740 -1.809 89.019 1.00 79.39 102 SER A N 1
ATOM 727 C CA . SER A 1 102 ? 29.936 -2.633 89.100 1.00 80.65 102 SER A CA 1
ATOM 728 C C . SER A 1 102 ? 31.227 -2.024 88.574 1.00 81.86 102 SER A C 1
ATOM 729 O O . SER A 1 102 ? 31.570 -0.902 88.888 1.00 82.29 102 SER A O 1
ATOM 732 N N . LEU A 1 103 ? 31.936 -2.802 87.764 1.00 82.75 103 LEU A N 1
ATOM 733 C CA . LEU A 1 103 ? 33.264 -2.443 87.260 1.00 82.96 103 LEU A CA 1
ATOM 734 C C . LEU A 1 103 ? 33.363 -1.293 86.247 1.00 83.51 103 LEU A C 1
ATOM 735 O O . LEU A 1 103 ? 32.742 -1.267 85.188 1.00 84.78 103 LEU A O 1
ATOM 740 N N . ASN A 1 104 ? 34.184 -0.332 86.612 1.00 83.21 104 ASN A N 1
ATOM 741 C CA . ASN A 1 104 ? 34.496 0.715 85.710 1.00 83.35 104 ASN A CA 1
ATOM 742 C C . ASN A 1 104 ? 34.974 -0.016 84.512 1.00 82.21 104 ASN A C 1
ATOM 743 O O . ASN A 1 104 ? 35.389 0.589 83.537 1.00 83.09 104 ASN A O 1
ATOM 748 N N . GLY A 1 105 ? 34.963 -1.338 84.596 1.00 79.74 105 GLY A N 1
ATOM 749 C CA . GLY A 1 105 ? 35.400 -2.116 83.464 1.00 76.57 105 GLY A CA 1
ATOM 750 C C . GLY A 1 105 ? 34.614 -1.540 82.329 1.00 73.23 105 GLY A C 1
ATOM 751 O O . GLY A 1 105 ? 35.049 -0.648 81.637 1.00 72.26 105 GLY A O 1
ATOM 752 N N . ASP A 1 106 ? 33.405 -2.057 82.220 1.00 69.80 106 ASP A N 1
ATOM 753 C CA . ASP A 1 106 ? 32.479 -1.776 81.172 1.00 67.06 106 ASP A CA 1
ATOM 754 C C . ASP A 1 106 ? 32.105 -0.344 80.992 1.00 63.28 106 ASP A C 1
ATOM 755 O O . ASP A 1 106 ? 31.679 0.030 79.937 1.00 62.31 106 ASP A O 1
ATOM 760 N N . LYS A 1 107 ? 32.239 0.462 82.019 1.00 59.92 107 LYS A N 1
ATOM 761 C CA . LYS A 1 107 ? 31.822 1.823 81.904 1.00 58.10 107 LYS A CA 1
ATOM 762 C C . LYS A 1 107 ? 32.626 2.599 80.884 1.00 57.50 107 LYS A C 1
ATOM 763 O O . LYS A 1 107 ? 32.125 3.521 80.335 1.00 56.36 107 LYS A O 1
ATOM 769 N N . LEU A 1 108 ? 33.880 2.237 80.677 1.00 56.91 1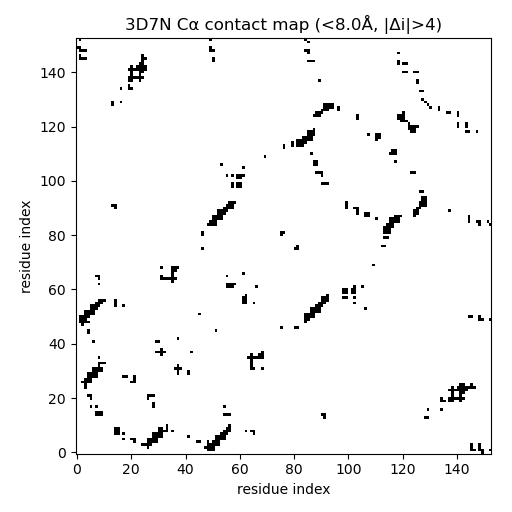08 LEU A N 1
ATOM 770 C CA . LEU A 1 108 ? 34.730 2.893 79.692 1.00 56.03 108 LEU A CA 1
ATOM 771 C C . LEU A 1 108 ? 34.155 2.640 78.302 1.00 54.82 108 LEU A C 1
ATOM 772 O O . LEU A 1 108 ? 34.160 3.524 77.477 1.00 55.56 108 LEU A O 1
ATOM 777 N N . ASN A 1 109 ? 33.642 1.443 78.058 1.00 52.60 109 ASN A N 1
ATOM 778 C CA . ASN A 1 109 ? 33.005 1.170 76.794 1.00 52.27 109 ASN A CA 1
ATOM 779 C C . ASN A 1 109 ? 31.818 2.125 76.470 1.00 51.30 109 ASN A C 1
ATOM 780 O O . ASN A 1 109 ? 31.663 2.565 75.352 1.00 51.74 109 ASN A O 1
ATOM 785 N N . THR A 1 110 ? 30.984 2.374 77.450 1.00 50.29 110 THR A N 1
ATOM 786 C CA . THR A 1 110 ? 29.853 3.288 77.358 1.00 51.06 110 THR A CA 1
ATOM 787 C C . THR A 1 110 ? 30.380 4.692 77.071 1.00 50.48 110 THR A C 1
ATOM 788 O O . THR A 1 110 ? 29.978 5.270 76.126 1.00 49.73 110 THR A O 1
ATOM 792 N N . LEU A 1 111 ? 31.415 5.123 77.772 1.00 50.67 111 LEU A N 1
ATOM 793 C CA . LEU A 1 111 ? 31.958 6.453 77.561 1.00 50.51 111 LEU A CA 1
ATOM 794 C C . LEU A 1 111 ? 32.538 6.607 76.158 1.00 50.49 111 LEU A C 1
ATOM 795 O O . LEU A 1 111 ? 32.327 7.664 75.521 1.00 51.09 111 LEU A O 1
ATOM 800 N N . GLN A 1 112 ? 33.278 5.597 75.713 1.00 50.39 112 GLN A N 1
ATOM 801 C CA . GLN A 1 112 ? 33.826 5.544 74.376 1.00 50.43 112 GLN A CA 1
ATOM 802 C C . GLN A 1 112 ? 32.791 5.572 73.300 1.00 51.22 112 GLN A C 1
ATOM 803 O O . GLN A 1 112 ? 33.041 6.210 72.284 1.00 52.46 112 GLN A O 1
ATOM 809 N N . TYR A 1 113 ? 31.606 4.970 73.516 1.00 51.29 113 TYR A N 1
ATOM 810 C CA . TYR A 1 113 ? 30.499 5.124 72.577 1.00 49.85 113 TYR A CA 1
ATOM 811 C C . TYR A 1 113 ? 30.017 6.594 72.492 1.00 49.79 113 TYR A C 1
ATOM 812 O O . TYR A 1 113 ? 29.651 7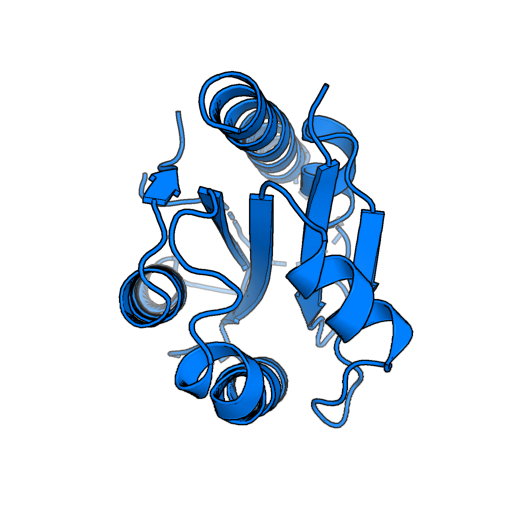.119 71.454 1.00 47.89 113 TYR A O 1
ATOM 821 N N . LEU A 1 114 ? 29.986 7.242 73.614 1.00 50.00 114 LEU A N 1
ATOM 822 C CA . LEU A 1 114 ? 29.504 8.584 73.714 1.00 50.09 114 LEU A CA 1
ATOM 823 C C . LEU A 1 114 ? 30.455 9.526 72.951 1.00 51.40 114 LEU A C 1
ATOM 824 O O . LEU A 1 114 ? 30.051 10.431 72.245 1.00 51.93 114 LEU A O 1
ATOM 829 N N . VAL A 1 115 ? 31.747 9.240 73.016 1.00 51.15 115 VAL A N 1
ATOM 830 C CA . VAL A 1 115 ? 32.704 9.956 72.216 1.00 50.88 115 VAL A CA 1
ATOM 831 C C . VAL A 1 115 ? 32.487 9.746 70.693 1.00 50.70 115 VAL A C 1
ATOM 832 O O . VAL A 1 115 ? 32.538 10.706 69.914 1.00 50.26 115 VAL A O 1
ATOM 836 N N . LEU A 1 116 ? 32.248 8.505 70.292 1.00 50.04 116 LEU A N 1
ATOM 837 C CA . LEU A 1 116 ? 31.924 8.181 68.902 1.00 50.32 116 LEU A CA 1
ATOM 838 C C . LEU A 1 116 ? 30.664 8.904 68.406 1.00 50.17 116 LEU A C 1
ATOM 839 O O . LEU A 1 116 ? 30.649 9.389 67.302 1.00 50.58 116 LEU A O 1
ATOM 844 N N . LEU A 1 117 ? 29.644 8.985 69.243 1.00 49.15 117 LEU A N 1
ATOM 845 C CA . LEU A 1 117 ? 28.386 9.601 68.921 1.00 49.37 117 LEU A CA 1
ATOM 846 C C . LEU A 1 117 ? 28.605 11.085 68.692 1.00 50.24 117 LEU A C 1
ATOM 847 O O . LEU A 1 117 ? 28.180 11.605 67.677 1.00 51.26 117 LEU A O 1
ATOM 852 N N . ALA A 1 118 ? 29.352 11.720 69.592 1.00 50.43 118 ALA A N 1
ATOM 853 C CA . ALA A 1 118 ? 29.825 13.118 69.438 1.00 50.26 118 ALA A CA 1
ATOM 854 C C . ALA A 1 118 ? 30.655 13.329 68.196 1.00 50.23 118 ALA A C 1
ATOM 855 O O . ALA A 1 118 ? 30.477 14.306 67.525 1.00 51.90 118 ALA A O 1
ATOM 857 N N . GLY A 1 119 ? 31.564 12.417 67.885 1.00 50.88 119 GLY A N 1
ATOM 858 C CA . GLY A 1 119 ? 32.412 12.519 66.693 1.00 50.63 119 GLY A CA 1
ATOM 859 C C . GLY A 1 119 ? 31.597 12.402 65.412 1.00 51.03 119 GLY A C 1
ATOM 860 O O . GLY A 1 119 ? 31.760 13.150 64.447 1.00 50.38 119 GLY A O 1
ATOM 861 N N . GLN A 1 120 ? 30.700 11.454 65.412 1.00 51.68 120 GLN A N 1
ATOM 862 C CA . GLN A 1 120 ? 29.795 11.204 64.288 1.00 52.84 120 GLN A CA 1
ATOM 863 C C . GLN A 1 120 ? 29.061 12.512 63.935 1.00 52.67 120 GLN A C 1
ATOM 864 O O . GLN A 1 120 ? 28.811 12.811 62.757 1.00 51.82 120 GLN A O 1
ATOM 870 N N . HIS A 1 121 ? 28.736 13.293 64.975 1.00 51.84 121 HIS A N 1
ATOM 871 C CA . HIS A 1 121 ? 28.067 14.581 64.838 1.00 51.80 121 HIS A CA 1
ATOM 872 C C . HIS A 1 121 ? 29.011 15.745 64.596 1.00 51.49 121 HIS A C 1
ATOM 873 O O . HIS A 1 121 ? 28.584 16.881 64.507 1.00 52.37 121 HIS A O 1
ATOM 880 N N . GLY A 1 122 ? 30.296 15.473 64.545 1.00 51.75 122 GLY A N 1
ATOM 881 C CA . GLY A 1 122 ? 31.306 16.494 64.277 1.00 51.63 122 GLY A CA 1
ATOM 882 C C . GLY A 1 122 ? 31.481 17.481 65.417 1.00 51.45 122 GLY A C 1
ATOM 883 O O . GLY A 1 122 ? 31.703 18.659 65.192 1.00 51.92 122 GLY A O 1
ATOM 884 N N . GLY A 1 123 ? 31.363 16.999 66.643 1.00 51.50 123 GLY A N 1
ATOM 885 C CA . GLY A 1 123 ? 31.472 17.837 67.832 1.00 51.21 123 GLY A CA 1
ATOM 886 C C . GLY A 1 123 ? 32.832 17.812 68.467 1.00 51.31 123 GLY A C 1
ATOM 887 O O . GLY A 1 123 ? 33.700 17.080 68.024 1.00 51.59 123 GLY A O 1
ATOM 888 N N . LEU A 1 124 ? 33.018 18.612 69.518 1.00 51.30 124 LEU A N 1
ATOM 889 C CA . LEU A 1 124 ? 34.269 18.611 70.247 1.00 52.42 124 LEU A CA 1
ATOM 890 C C . LEU A 1 124 ? 34.065 17.935 71.565 1.00 51.29 124 LEU A C 1
ATOM 891 O O . LEU A 1 124 ? 33.114 18.248 72.237 1.00 52.55 124 LEU A O 1
ATOM 896 N N . TRP A 1 125 ? 34.991 17.088 71.974 1.00 49.88 125 TRP A N 1
ATOM 897 C CA . TRP A 1 125 ? 34.786 16.314 73.170 1.00 49.49 125 TRP A CA 1
ATOM 898 C C . TRP A 1 125 ? 35.565 16.869 74.328 1.00 49.23 125 TRP A C 1
ATOM 899 O O . TRP A 1 125 ? 36.761 17.134 74.232 1.00 50.28 125 TRP A O 1
ATOM 910 N N . VAL A 1 126 ? 34.867 17.063 75.429 1.00 49.97 126 VAL A N 1
ATOM 911 C CA . VAL A 1 126 ? 35.436 17.602 76.668 1.00 49.28 126 VAL A CA 1
ATOM 912 C C . VAL A 1 126 ? 35.709 16.445 77.622 1.00 49.59 126 VAL A C 1
ATOM 913 O O . VAL A 1 126 ? 34.802 15.759 78.045 1.00 50.16 126 VAL A O 1
ATOM 917 N N . SER A 1 127 ? 36.977 16.248 77.964 1.00 49.80 127 SER A N 1
ATOM 918 C CA . SER A 1 127 ? 37.416 15.212 78.859 1.00 49.95 127 SER A CA 1
ATOM 919 C C . SER A 1 127 ? 37.277 15.683 80.322 1.00 50.59 127 SER A C 1
ATOM 920 O O . SER A 1 127 ? 37.073 16.877 80.592 1.00 49.40 127 SER A O 1
ATOM 923 N N . LEU A 1 128 ? 37.375 14.749 81.273 1.00 52.32 128 LEU A N 1
ATOM 924 C CA . LEU A 1 128 ? 37.274 15.101 82.704 1.00 53.10 128 LEU A CA 1
ATOM 925 C C . LEU A 1 128 ? 38.479 15.966 83.062 1.00 54.14 128 LEU A C 1
ATOM 926 O O . LEU A 1 128 ? 39.619 15.671 82.696 1.00 54.80 128 LEU A O 1
ATOM 931 N N . GLY A 1 129 ? 38.259 17.070 83.733 1.00 55.15 129 GLY A N 1
ATOM 932 C CA . GLY A 1 129 ? 39.410 17.965 84.036 1.00 56.75 129 GLY A CA 1
ATOM 933 C C . GLY A 1 129 ? 40.116 17.816 85.391 1.00 57.68 129 GLY A C 1
ATOM 934 O O . GLY A 1 129 ? 40.694 16.754 85.668 1.00 60.39 129 GLY A O 1
ATOM 935 N N . TYR A 1 149 ? 38.986 9.380 83.368 1.00 63.90 149 TYR A N 1
ATOM 936 C CA . TYR A 1 149 ? 39.614 10.513 82.647 1.00 64.43 149 TYR A CA 1
ATOM 937 C C . TYR A 1 149 ? 38.871 11.084 81.449 1.00 62.22 149 TYR A C 1
ATOM 938 O O . TYR A 1 149 ? 38.927 12.270 81.195 1.00 60.75 149 TYR A O 1
ATOM 947 N N . ILE A 1 150 ? 38.215 10.224 80.700 1.00 60.33 150 ILE A N 1
ATOM 948 C CA . ILE A 1 150 ? 37.555 10.646 79.503 1.00 60.49 150 ILE A CA 1
ATOM 949 C C . ILE A 1 150 ? 36.251 11.461 79.798 1.00 60.06 150 ILE A C 1
ATOM 950 O O . ILE A 1 150 ? 35.904 12.372 79.071 1.00 58.43 150 ILE A O 1
ATOM 955 N N . ALA A 1 151 ? 35.607 11.133 80.914 1.00 59.45 151 ALA A N 1
ATOM 956 C CA . ALA A 1 151 ? 34.322 11.639 81.339 1.00 59.29 151 ALA A CA 1
ATOM 957 C C . ALA A 1 151 ? 34.051 10.976 82.714 1.00 58.19 151 ALA A C 1
ATOM 958 O O . ALA A 1 151 ? 34.705 10.024 83.058 1.00 55.70 151 ALA A O 1
ATOM 960 N N . PRO A 1 152 ? 33.097 11.453 83.461 1.00 58.50 152 PRO A N 1
ATOM 961 C CA . PRO A 1 152 ? 32.855 10.876 84.758 1.00 60.04 152 PRO A CA 1
ATOM 962 C C . PRO A 1 152 ? 32.186 9.530 84.673 1.00 61.71 152 PRO A C 1
ATOM 963 O O . PRO A 1 152 ? 31.325 9.328 83.875 1.00 60.44 152 PRO A O 1
ATOM 975 N N . ALA A 1 154 ? 30.791 6.393 87.565 1.00 72.78 154 ALA A N 1
ATOM 976 C CA . ALA A 1 154 ? 30.450 6.283 88.965 1.00 74.23 154 ALA A CA 1
ATOM 977 C C . ALA A 1 154 ? 29.842 4.944 89.349 1.00 76.09 154 ALA A C 1
ATOM 978 O O . ALA A 1 154 ? 29.259 4.250 88.553 1.00 76.07 154 ALA A O 1
ATOM 980 N N . GLN A 1 155 ? 29.997 4.623 90.618 1.00 78.55 155 GLN A N 1
ATOM 981 C CA . GLN A 1 155 ? 29.464 3.422 91.273 1.00 79.24 155 GLN A CA 1
ATOM 982 C C . GLN A 1 155 ? 27.967 3.590 91.653 1.00 80.65 155 GLN A C 1
ATOM 983 O O . GLN A 1 155 ? 27.527 4.690 92.038 1.00 81.39 155 GLN A O 1
ATOM 989 N N . SER A 1 156 ? 27.201 2.496 91.554 1.00 81.53 156 SER A N 1
ATOM 990 C CA . SER A 1 156 ? 25.807 2.417 92.064 1.00 81.50 156 SER A CA 1
ATOM 991 C C . SER A 1 156 ? 25.586 1.135 92.905 1.00 82.13 156 SER A C 1
ATOM 992 O O . SER A 1 156 ? 25.839 1.082 94.129 1.00 82.69 156 SER A O 1
ATOM 995 N N . GLU A 1 164 ? 20.459 7.410 94.897 1.00 77.11 164 GLU A N 1
ATOM 996 C CA . GLU A 1 164 ? 21.668 7.517 95.752 1.00 76.52 164 GLU A CA 1
ATOM 997 C C . GLU A 1 164 ? 23.005 7.085 95.088 1.00 75.06 164 GLU A C 1
ATOM 998 O O . GLU A 1 164 ? 23.011 6.291 94.128 1.00 75.74 164 GLU A O 1
ATOM 1012 N N . SER A 1 166 ? 27.571 8.228 96.012 1.00 62.96 166 SER A N 1
ATOM 1013 C CA . SER A 1 166 ? 28.440 9.029 96.853 1.00 60.98 166 SER A CA 1
ATOM 1014 C C . SER A 1 166 ? 28.590 10.495 96.449 1.00 58.56 166 SER A C 1
ATOM 1015 O O . SER A 1 166 ? 28.495 10.831 95.304 1.00 58.24 166 SER A O 1
ATOM 1018 N N . VAL A 1 167 ? 28.837 11.355 97.421 1.00 55.87 167 VAL A N 1
ATOM 1019 C CA . VAL A 1 167 ? 29.002 12.797 97.199 1.00 54.45 167 VAL A CA 1
ATOM 1020 C C . VAL A 1 167 ? 30.270 13.069 96.379 1.00 52.14 167 VAL A C 1
ATOM 1021 O O . VAL A 1 167 ? 30.286 13.924 95.504 1.00 50.15 167 VAL A O 1
ATOM 1025 N N . GLY A 1 168 ? 31.322 12.326 96.674 1.00 51.25 168 GLY A N 1
ATOM 1026 C CA . GLY A 1 168 ? 32.509 12.308 95.847 1.00 51.61 168 GLY A CA 1
ATOM 1027 C C . GLY A 1 168 ? 32.205 12.190 94.364 1.00 51.77 168 GLY A C 1
ATOM 1028 O O . GLY A 1 168 ? 32.680 13.015 93.591 1.00 52.59 168 GLY A O 1
ATOM 1029 N N . ASP A 1 169 ? 31.384 11.211 93.961 1.00 51.66 169 ASP A N 1
ATOM 1030 C CA . ASP A 1 169 ? 30.994 11.079 92.542 1.00 52.07 169 ASP A CA 1
ATOM 1031 C C . ASP A 1 169 ? 30.128 12.204 92.014 1.00 52.01 169 ASP A C 1
ATOM 1032 O O . ASP A 1 169 ? 30.308 12.639 90.867 1.00 51.49 169 ASP A O 1
ATOM 1037 N N . LEU A 1 170 ? 29.164 12.639 92.837 1.00 51.63 170 LEU A N 1
ATOM 1038 C CA . LEU A 1 170 ? 28.282 13.760 92.492 1.00 50.69 170 LEU A CA 1
ATOM 1039 C C . LEU A 1 170 ? 29.116 15.040 92.338 1.00 50.18 170 LEU A C 1
ATOM 1040 O O . LEU A 1 170 ? 28.884 15.823 91.426 1.00 49.71 170 LEU A O 1
ATOM 1045 N N . GLU A 1 171 ? 30.116 15.217 93.184 1.00 50.34 171 GLU A N 1
ATOM 1046 C CA . GLU A 1 171 ? 30.958 16.400 93.109 1.00 51.11 171 GLU A CA 1
ATOM 1047 C C . GLU A 1 171 ? 31.837 16.444 91.837 1.00 51.50 171 GLU A C 1
ATOM 1048 O O . GLU A 1 171 ? 31.866 17.462 91.114 1.00 51.16 171 GLU A O 1
ATOM 1054 N N . THR A 1 172 ? 32.506 15.334 91.545 1.00 52.11 172 THR A N 1
ATOM 1055 C CA . THR A 1 172 ? 33.281 15.204 90.307 1.00 52.49 172 THR A CA 1
ATOM 1056 C C . THR A 1 172 ? 32.361 15.389 89.109 1.00 52.23 172 THR A C 1
ATOM 1057 O O . THR A 1 172 ? 32.708 16.094 88.148 1.00 52.77 172 THR A O 1
ATOM 1061 N N . ALA A 1 173 ? 31.160 14.831 89.181 1.00 51.53 173 ALA A N 1
ATOM 1062 C CA . ALA A 1 173 ? 30.158 15.065 88.125 1.00 50.71 173 ALA A CA 1
ATOM 1063 C C . ALA A 1 173 ? 29.806 16.553 87.953 1.00 50.16 173 ALA A C 1
ATOM 1064 O O . ALA A 1 173 ? 29.766 17.082 86.845 1.00 49.84 173 ALA A O 1
ATOM 1066 N N . ARG A 1 174 ? 29.578 17.245 89.054 1.00 50.27 174 ARG A N 1
ATOM 1067 C CA . ARG A 1 174 ? 29.193 18.673 89.017 1.00 50.29 174 ARG A CA 1
ATOM 1068 C C . ARG A 1 174 ? 30.325 19.555 88.453 1.00 49.68 174 ARG A C 1
ATOM 1069 O O . ARG A 1 174 ? 30.100 20.450 87.652 1.00 49.50 174 ARG A O 1
ATOM 1077 N N . LEU A 1 175 ? 31.545 19.296 88.901 1.00 50.10 175 LEU A N 1
ATOM 1078 C CA . LEU A 1 175 ? 32.744 19.956 88.382 1.00 50.06 175 LEU A CA 1
ATOM 1079 C C . LEU A 1 175 ? 32.827 19.743 86.886 1.00 49.68 175 LEU A C 1
ATOM 1080 O O . LEU A 1 175 ? 33.103 20.676 86.149 1.00 49.08 175 LEU A O 1
ATOM 1085 N N . TYR A 1 176 ? 32.576 18.509 86.433 1.00 50.18 176 TYR A N 1
ATOM 1086 C CA . TYR A 1 176 ? 32.580 18.212 84.999 1.00 50.30 176 TYR A CA 1
ATOM 1087 C C . TYR A 1 176 ? 31.560 19.048 84.206 1.00 50.92 176 TYR A C 1
ATOM 1088 O O . TYR A 1 176 ? 31.863 19.511 83.102 1.00 52.14 176 TYR A O 1
ATOM 1097 N N . GLY A 1 177 ? 30.355 19.208 84.746 1.00 50.44 177 GLY A N 1
ATOM 1098 C CA . GLY A 1 177 ? 29.326 19.977 84.084 1.00 50.51 177 GLY A CA 1
ATOM 1099 C C . GLY A 1 177 ? 29.731 21.446 83.987 1.00 50.96 177 GLY A C 1
ATOM 1100 O O . GLY A 1 177 ? 29.470 22.099 82.957 1.00 50.24 177 GLY A O 1
ATOM 1101 N N . ALA A 1 178 ? 30.365 21.962 85.049 1.00 50.46 178 ALA A N 1
ATOM 1102 C CA . ALA A 1 178 ? 30.925 23.327 85.017 1.00 51.11 178 ALA A CA 1
ATOM 1103 C C . ALA A 1 178 ? 32.055 23.413 83.967 1.00 51.44 178 ALA A C 1
ATOM 1104 O O . ALA A 1 178 ? 32.206 24.416 83.279 1.00 50.70 178 ALA A O 1
ATOM 1106 N N . ARG A 1 179 ? 32.815 22.333 83.800 1.00 52.34 179 ARG A N 1
ATOM 1107 C CA . ARG A 1 179 ? 33.940 22.350 82.870 1.00 52.64 179 ARG A CA 1
ATOM 1108 C C . ARG A 1 179 ? 33.453 22.325 81.415 1.00 53.29 179 ARG A C 1
ATOM 1109 O O . ARG A 1 179 ? 34.054 22.946 80.523 1.00 54.40 179 ARG A O 1
ATOM 1117 N N . VAL A 1 180 ? 32.344 21.636 81.171 1.00 53.49 180 VAL A N 1
ATOM 1118 C CA . VAL A 1 180 ? 31.761 21.602 79.823 1.00 52.75 180 VAL A CA 1
ATOM 1119 C C . VAL A 1 180 ? 31.164 22.963 79.490 1.00 52.74 180 VAL A C 1
ATOM 1120 O O . VAL A 1 180 ? 31.390 23.474 78.399 1.00 51.95 180 VAL A O 1
ATOM 1124 N N . ALA A 1 181 ? 30.421 23.542 80.412 1.00 52.37 181 ALA A N 1
ATOM 1125 C CA . ALA A 1 181 ? 29.817 24.824 80.160 1.00 52.96 181 ALA A CA 1
ATOM 1126 C C . ALA A 1 181 ? 30.913 25.800 79.874 1.00 53.41 181 ALA A C 1
ATOM 1127 O O . ALA A 1 181 ? 30.793 26.633 79.031 1.00 54.17 181 ALA A O 1
ATOM 1129 N N . ASN A 1 182 ? 32.010 25.668 80.569 1.00 20.00 182 ASN A N 1
ATOM 1130 C CA . ASN A 1 182 ? 33.083 26.584 80.365 1.00 20.00 182 ASN A CA 1
ATOM 1131 C C . ASN A 1 182 ? 33.642 26.530 78.978 1.00 20.00 182 ASN A C 1
ATOM 1132 O O . ASN A 1 182 ? 33.915 27.541 78.391 1.00 54.28 182 ASN A O 1
ATOM 1137 N N . VAL A 1 183 ? 33.822 25.335 78.447 1.00 20.00 183 VAL A N 1
ATOM 1138 C CA . VAL A 1 183 ? 34.328 25.206 77.108 1.00 20.00 183 VAL A CA 1
ATOM 1139 C C . VAL A 1 183 ? 33.306 25.702 76.130 1.00 20.00 183 VAL A C 1
ATOM 1140 O O . VAL A 1 183 ? 33.642 26.288 75.150 1.00 57.42 183 VAL A O 1
ATOM 1144 N N . ALA A 1 184 ? 32.049 25.471 76.416 1.00 58.94 184 ALA A N 1
ATOM 1145 C CA . ALA A 1 184 ? 30.999 25.845 75.519 1.00 60.69 184 ALA A CA 1
ATOM 1146 C C . ALA A 1 184 ? 30.884 27.352 75.407 1.00 62.05 184 ALA A C 1
ATOM 1147 O O . ALA A 1 184 ? 30.508 27.867 74.394 1.00 61.11 184 ALA A O 1
ATOM 1149 N N . ARG A 1 185 ? 31.204 28.050 76.472 1.00 64.80 185 ARG A N 1
ATOM 1150 C CA . ARG A 1 185 ? 31.246 29.509 76.459 1.00 67.16 185 ARG A CA 1
ATOM 1151 C C . ARG A 1 185 ? 32.371 30.026 75.583 1.00 70.24 185 ARG A C 1
ATOM 1152 O O . ARG A 1 185 ? 32.182 30.935 74.781 1.00 70.20 185 ARG A O 1
ATOM 1160 N N . GLN A 1 186 ? 33.538 29.417 75.724 1.00 73.99 186 GLN A N 1
ATOM 1161 C CA . GLN A 1 186 ? 34.716 29.859 75.002 1.00 77.39 186 GLN A CA 1
ATOM 1162 C C . GLN A 1 186 ? 34.616 29.589 73.509 1.00 79.21 186 GLN A C 1
ATOM 1163 O O . GLN A 1 186 ? 35.351 30.137 72.710 1.00 79.68 186 GLN A O 1
ATOM 1169 N N . HIS A 1 187 ? 33.664 28.763 73.141 1.00 82.00 187 HIS A N 1
ATOM 1170 C CA . HIS A 1 187 ? 33.770 28.006 71.930 1.00 84.48 187 HIS A CA 1
ATOM 1171 C C . HIS A 1 187 ? 32.359 27.820 71.368 1.00 85.54 187 HIS A C 1
ATOM 1172 O O . HIS A 1 187 ? 31.912 26.693 71.112 1.00 85.57 187 HIS A O 1
ATOM 1179 N N . LYS A 1 188 ? 31.683 28.956 71.163 1.00 86.81 188 LYS A N 1
ATOM 1180 C CA . LYS A 1 188 ? 30.214 29.020 71.119 1.00 87.28 188 LYS A CA 1
ATOM 1181 C C . LYS A 1 188 ? 29.637 29.080 69.688 1.00 87.70 188 LYS A C 1
ATOM 1182 O O . LYS A 1 188 ? 30.288 29.562 68.742 1.00 88.11 188 LYS A O 1
#

InterPro domains:
  IPR001226 Flavodoxin, conserved site [PS00201] (11-27)
  IPR005025 NADPH-dependent FMN reductase-like domain [PF03358] (50-106)
  IPR008254 Flavodoxin/nitric oxide synthase [PS50902] (9-154)
  IPR029039 Flavoprotein-like superfamily [G3DSA:3.40.50.360] (1-193)
  IPR029039 Flavoprotein-like superfamily [SSF52218] (8-187)

Organism: Agrobacterium fabrum (strain C58 / ATCC 33970) (NCBI:txid176299)

CATH classification: 3.40.50.360

Solvent-accessible surface area: 7648 Å² total

Radius of gyration: 13.67 Å; Cα contacts (8 Å, |Δi|>4): 339; chains: 1; bounding box: 30×37×39 Å

Foldseek 3Di:
DFEEEEEEEDDVCPLVLSVLLCLLLVYHYWYQDPQLDTDPVNVVSQLVGLEYEYTAEPPLEGDPSSVSVLVVCVVCLVVLSCAAREYEYEYEYADDVVSVVVHRVVRVVSCVSSNYHQDCQCPRHAYHDVDPVRSNSSSNSSNRRSVVSVVRD

Nearest PDB structures (foldseek):
  3d7n-assembly1_A  TM=1.004E+00  e=1.423E-30  Agrobacterium fabrum str. C58
  2a5l-assembly1_A  TM=8.924E-01  e=3.960E-11  Pseudomonas aeruginosa
  1zwl-assembly1_A  TM=8.847E-01  e=5.058E-11  Pseudomonas aeruginosa
  1zwk-assembly1_A  TM=8.860E-01  e=1.719E-10  Pseudomonas aeruginosa
  1ydg-assembly2_E  TM=8.664E-01  e=4.862E-10  Deinococcus radiodurans

Secondary structure (DSSP, 8-state):
---EEEEE--SSSTTT--HHHHHHHT-EEEE--TTS---HHHHHHHHH-SEEEEEEEB---B-HHHHHHHHHTHHHHHTTTTTT-EEEEEEEBSS-HHHHHHHHHHHHHHHHHTT-EEPPP------B---HHHHHHHHHHHHHHHHHHHHT-

Sequence (153 aa):
SSNTVVVYHSGYGHTHRAEAVAEGAEATLHAIDAEGNLSEDGWAALDAADAIIFGTPTYGGPSWQFKKFADASSKPWFSAKWQDKVFGGFTNSASLNGDKLNTLQYLVLLAGQHGGLWVSLGYIAPAQSESVGDLETARLYGARVANVARQHK

B-factor: mean 56.36, std 11.6, range [20.0, 93.75]